Protein AF-A0A821GYI6-F1 (afdb_monomer)

Organism: NCBI:txid392030

Sequence (81 aa):
WLRSSLIRAVRYCTTIEDFNQERIYLEMTCLANGYSVEFVRKHIEHFFTFFNAILLQQWSLDQHSYEKFRHRLFNFMSEQR

Solvent-accessible surface area (backbone atoms only — not comparable to full-atom values): 4697 Å² total; per-residue (Å²): 107,69,70,60,52,50,55,49,38,53,70,70,33,87,45,53,64,56,33,49,53,50,49,51,52,52,51,50,51,42,46,75,71,70,47,50,69,67,59,50,51,52,52,55,51,50,53,28,51,74,68,75,35,58,70,74,74,45,90,85,70,53,60,68,62,46,49,54,47,39,51,53,53,50,51,55,56,61,73,74,109

Radius of gyration: 12.4 Å; Cα contacts (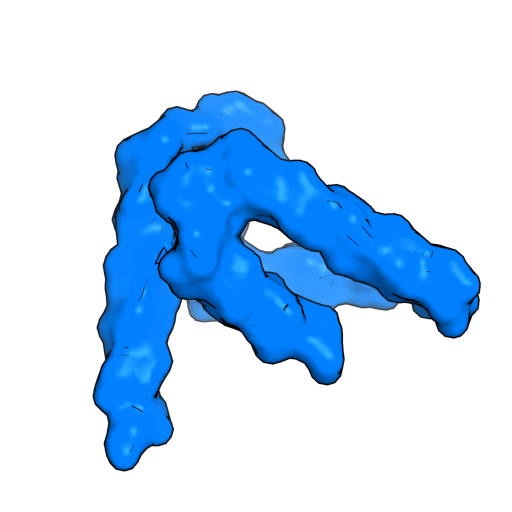8 Å, |Δi|>4): 49; chains: 1; bounding box: 33×28×24 Å

InterPro domains:
  IPR058912 Helix-turn-helix domain, animal [PF26215] (2-44)

Foldseek 3Di:
DLLVQLLVLLVPPLFLVSSVVSLVVSLVVCVVVVHDNVRSVVVVCVSCVVLVNNVSVDPPDDRVSSVVSSVSSVVVVVVVD

Structure (mmCIF, N/CA/C/O backbone):
data_AF-A0A821GYI6-F1
#
_entry.id   AF-A0A821GYI6-F1
#
loop_
_atom_site.group_PDB
_atom_site.id
_atom_site.type_symbol
_atom_site.label_atom_id
_atom_site.label_alt_id
_atom_site.label_comp_id
_atom_site.label_asym_id
_atom_site.label_entity_id
_a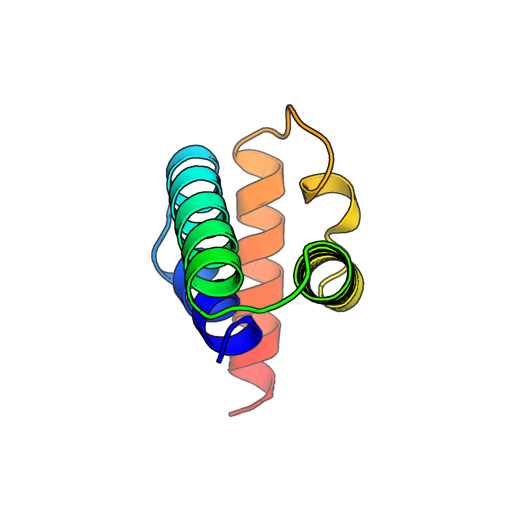tom_site.label_seq_id
_atom_site.pdbx_PDB_ins_code
_atom_site.Cartn_x
_atom_site.Cartn_y
_atom_site.Cartn_z
_atom_site.occupancy
_atom_site.B_iso_or_equiv
_atom_site.auth_seq_id
_atom_site.auth_comp_id
_atom_site.auth_asym_id
_atom_site.auth_atom_id
_atom_site.pdbx_PDB_model_num
ATOM 1 N N . TRP A 1 1 ? -3.242 -8.228 8.847 1.00 89.56 1 TRP A N 1
ATOM 2 C CA . TRP A 1 1 ? -3.872 -8.352 7.518 1.00 89.56 1 TRP A CA 1
ATOM 3 C C . TRP A 1 1 ? -3.413 -7.246 6.568 1.00 89.56 1 TRP A C 1
ATOM 5 O O . TRP A 1 1 ? -2.615 -7.562 5.700 1.00 89.56 1 TRP A O 1
ATOM 15 N N . LEU A 1 2 ? -3.777 -5.971 6.784 1.00 92.44 2 LEU A N 1
ATOM 16 C CA . LEU A 1 2 ? -3.465 -4.853 5.868 1.00 92.44 2 LEU A CA 1
ATOM 17 C C . LEU A 1 2 ? -1.991 -4.781 5.424 1.00 92.44 2 LEU A C 1
ATOM 19 O O . LEU A 1 2 ? -1.719 -4.762 4.231 1.00 92.44 2 LEU A O 1
ATOM 23 N N . ARG A 1 3 ? -1.027 -4.842 6.356 1.00 91.00 3 ARG A N 1
ATOM 24 C CA . ARG A 1 3 ? 0.413 -4.865 6.019 1.00 91.00 3 ARG A CA 1
ATOM 25 C C . ARG A 1 3 ? 0.778 -6.012 5.068 1.00 91.00 3 ARG A C 1
ATOM 27 O O . ARG A 1 3 ? 1.483 -5.799 4.092 1.00 91.00 3 ARG A O 1
ATOM 34 N N . SER A 1 4 ? 0.306 -7.224 5.350 1.00 91.94 4 SER A N 1
ATOM 35 C CA . SER A 1 4 ? 0.558 -8.401 4.510 1.00 91.94 4 SER A CA 1
ATOM 36 C C . SER A 1 4 ? -0.114 -8.277 3.140 1.00 91.94 4 SER A C 1
ATOM 38 O O . SER A 1 4 ? 0.477 -8.682 2.141 1.00 91.94 4 SER A O 1
ATOM 40 N N . SER A 1 5 ? -1.314 -7.691 3.077 1.00 94.81 5 SER A N 1
ATOM 41 C CA . SER A 1 5 ? -2.000 -7.391 1.817 1.00 94.81 5 SER A CA 1
ATOM 42 C C . SER A 1 5 ? -1.229 -6.361 0.989 1.00 94.81 5 SER A C 1
ATOM 44 O O . SER A 1 5 ? -1.006 -6.594 -0.191 1.00 94.81 5 SER A O 1
ATOM 46 N N . LEU A 1 6 ? -0.708 -5.295 1.607 1.00 93.69 6 LEU A N 1
ATOM 47 C CA . LEU A 1 6 ? 0.134 -4.302 0.929 1.00 93.69 6 LEU A CA 1
ATOM 48 C C . LEU A 1 6 ? 1.429 -4.919 0.400 1.00 93.69 6 LEU A C 1
ATOM 50 O O . LEU A 1 6 ? 1.783 -4.697 -0.750 1.00 93.69 6 LEU A O 1
ATOM 54 N N . ILE A 1 7 ? 2.108 -5.755 1.193 1.00 93.00 7 ILE A N 1
ATOM 55 C CA . ILE A 1 7 ? 3.287 -6.500 0.725 1.00 93.00 7 ILE A CA 1
ATOM 56 C C . ILE A 1 7 ? 2.932 -7.326 -0.517 1.00 93.0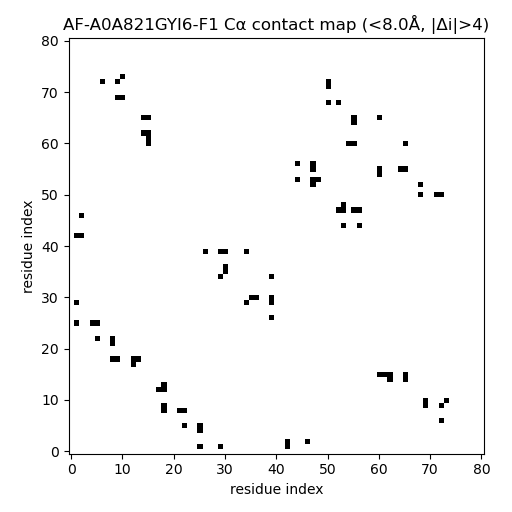0 7 ILE A C 1
ATOM 58 O O . ILE A 1 7 ? 3.665 -7.301 -1.501 1.00 93.00 7 ILE A O 1
ATOM 62 N N . ARG A 1 8 ? 1.800 -8.040 -0.503 1.00 93.94 8 ARG A N 1
ATOM 63 C CA . ARG A 1 8 ? 1.333 -8.803 -1.670 1.00 93.94 8 ARG A CA 1
ATOM 64 C C . ARG A 1 8 ? 1.037 -7.902 -2.866 1.00 93.94 8 ARG A C 1
ATOM 66 O O . ARG A 1 8 ? 1.451 -8.259 -3.964 1.00 93.94 8 ARG A O 1
ATOM 73 N N . ALA A 1 9 ? 0.391 -6.759 -2.659 1.00 94.62 9 ALA A N 1
ATOM 74 C CA . ALA A 1 9 ? 0.121 -5.791 -3.717 1.00 94.62 9 ALA A CA 1
ATOM 75 C C . ALA A 1 9 ? 1.426 -5.349 -4.395 1.00 94.62 9 ALA A C 1
ATOM 77 O O . ALA A 1 9 ? 1.555 -5.465 -5.604 1.00 94.62 9 ALA A O 1
ATOM 78 N N . VAL A 1 10 ? 2.464 -4.992 -3.630 1.00 93.06 10 VAL A N 1
ATOM 79 C CA . VAL A 1 10 ? 3.781 -4.624 -4.195 1.00 93.06 10 VAL A CA 1
ATOM 80 C C . VAL A 1 10 ? 4.423 -5.760 -4.997 1.00 93.06 10 VAL A C 1
ATOM 82 O O . VAL A 1 10 ? 5.120 -5.527 -5.987 1.00 93.06 10 VAL A O 1
ATOM 85 N N . ARG A 1 11 ? 4.203 -7.012 -4.585 1.00 91.81 11 ARG A N 1
ATOM 86 C CA . ARG A 1 11 ? 4.739 -8.174 -5.300 1.00 91.81 11 ARG A CA 1
ATOM 87 C C . ARG A 1 11 ? 4.059 -8.377 -6.649 1.00 91.81 11 ARG A C 1
ATOM 89 O O . ARG A 1 11 ? 4.765 -8.620 -7.625 1.00 91.81 11 ARG A O 1
ATOM 96 N N . TYR A 1 12 ? 2.730 -8.307 -6.692 1.00 93.75 12 TYR A N 1
ATOM 97 C CA . TYR A 1 12 ? 1.946 -8.681 -7.871 1.00 93.75 12 TYR A CA 1
ATOM 98 C C . TYR A 1 12 ? 1.665 -7.517 -8.821 1.00 93.75 12 TYR A C 1
ATOM 100 O O . TYR A 1 12 ? 1.676 -7.725 -10.030 1.00 93.75 12 TYR A O 1
ATOM 108 N N . CYS A 1 13 ? 1.476 -6.304 -8.308 1.00 94.62 13 CYS A N 1
ATOM 109 C CA . CYS A 1 13 ? 1.292 -5.118 -9.132 1.00 94.62 13 CYS A CA 1
ATOM 110 C C . CYS A 1 13 ? 2.631 -4.745 -9.771 1.00 94.62 13 CYS A C 1
ATOM 112 O O . CYS A 1 13 ? 3.614 -4.467 -9.081 1.00 94.62 13 CYS A O 1
ATOM 114 N N . THR A 1 14 ? 2.701 -4.789 -11.101 1.00 92.56 14 THR A N 1
ATOM 115 C CA . THR A 1 14 ? 3.921 -4.415 -11.825 1.00 92.56 14 THR A CA 1
ATOM 116 C C . THR A 1 14 ? 4.007 -2.929 -12.099 1.00 92.56 14 THR A C 1
ATOM 118 O O . THR A 1 14 ? 5.116 -2.399 -12.169 1.00 92.56 14 THR A O 1
ATOM 121 N N . THR A 1 15 ? 2.857 -2.265 -12.202 1.00 92.19 15 THR A N 1
ATOM 122 C CA . THR A 1 15 ? 2.769 -0.827 -12.420 1.00 92.19 15 THR A CA 1
ATOM 123 C C . THR A 1 15 ? 2.360 -0.091 -11.148 1.00 92.19 15 THR A C 1
ATOM 125 O O . THR A 1 15 ? 1.690 -0.651 -10.274 1.00 92.19 15 THR A O 1
ATOM 128 N N . ILE A 1 16 ? 2.765 1.176 -11.040 1.00 91.00 16 ILE A N 1
ATOM 129 C CA . ILE A 1 16 ? 2.333 2.050 -9.942 1.00 91.00 16 ILE A CA 1
ATOM 130 C C . ILE A 1 16 ? 0.814 2.263 -9.949 1.00 91.00 16 ILE A C 1
ATOM 132 O O . ILE A 1 16 ? 0.209 2.369 -8.885 1.00 91.00 16 ILE A O 1
ATOM 136 N N . GLU A 1 17 ? 0.190 2.270 -11.129 1.00 91.94 17 GLU A N 1
ATOM 137 C CA . GLU A 1 17 ? -1.259 2.426 -11.262 1.00 91.94 17 GLU A CA 1
ATOM 138 C C . GLU A 1 17 ? -1.998 1.220 -10.679 1.00 91.94 17 GLU A C 1
ATOM 140 O O . GLU A 1 17 ? -2.836 1.391 -9.796 1.00 91.94 17 GLU A O 1
ATOM 145 N N . ASP A 1 18 ? -1.611 -0.001 -11.064 1.00 94.06 18 ASP A N 1
ATOM 146 C CA . ASP A 1 18 ? -2.208 -1.226 -10.513 1.00 94.06 18 ASP A CA 1
ATOM 147 C C . ASP A 1 18 ? -2.056 -1.279 -8.990 1.00 94.06 18 ASP A C 1
ATOM 149 O O . ASP A 1 18 ? -2.963 -1.689 -8.265 1.00 94.06 18 ASP A O 1
ATOM 153 N N . PHE A 1 19 ? -0.898 -0.845 -8.488 1.00 93.38 19 PHE A N 1
ATOM 154 C CA . PHE A 1 19 ? -0.645 -0.790 -7.056 1.00 93.38 19 PHE A CA 1
ATOM 155 C C . PHE A 1 19 ? -1.517 0.243 -6.347 1.00 93.38 19 PHE A C 1
ATOM 157 O O . PHE A 1 19 ? -2.014 -0.034 -5.257 1.00 93.38 19 PHE A O 1
ATOM 164 N N . ASN A 1 20 ? -1.713 1.421 -6.939 1.00 91.62 20 ASN A N 1
ATOM 165 C CA . ASN A 1 20 ? -2.577 2.453 -6.377 1.00 91.62 20 ASN A CA 1
ATOM 166 C C . ASN A 1 20 ? -4.036 1.993 -6.328 1.00 91.62 20 ASN A C 1
ATOM 168 O O . ASN A 1 20 ? -4.683 2.186 -5.299 1.00 91.62 20 ASN A O 1
ATOM 172 N N . GLN A 1 21 ? -4.530 1.346 -7.387 1.00 94.25 21 GLN A N 1
ATOM 173 C CA . GLN A 1 21 ? -5.878 0.773 -7.408 1.00 94.25 21 GLN A CA 1
ATOM 174 C C . GLN A 1 21 ? -6.053 -0.283 -6.311 1.00 94.25 21 GLN A C 1
ATOM 176 O O . GLN A 1 21 ? -6.992 -0.203 -5.517 1.00 94.25 21 GLN A O 1
ATOM 181 N N . GLU A 1 22 ? -5.106 -1.218 -6.187 1.00 95.50 22 GLU A N 1
ATOM 182 C CA . GLU A 1 22 ? -5.139 -2.239 -5.134 1.00 95.50 22 GLU A CA 1
ATOM 183 C C . GLU A 1 22 ? -5.033 -1.612 -3.734 1.00 95.50 22 GLU A C 1
ATOM 185 O O . GLU A 1 22 ? -5.742 -2.012 -2.810 1.00 95.50 22 GLU A O 1
ATOM 190 N N . ARG A 1 23 ? -4.194 -0.583 -3.555 1.00 93.94 23 ARG A N 1
ATOM 191 C CA . ARG A 1 23 ? -4.079 0.148 -2.285 1.00 93.94 23 ARG A CA 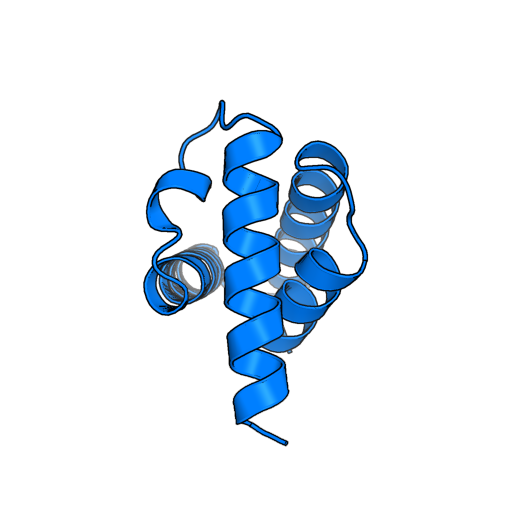1
ATOM 192 C C . ARG A 1 23 ? -5.416 0.779 -1.897 1.00 93.94 23 ARG A C 1
ATOM 194 O O . ARG A 1 23 ? -5.865 0.569 -0.773 1.00 93.94 23 ARG A O 1
ATOM 201 N N . ILE A 1 24 ? -6.065 1.493 -2.820 1.00 94.19 24 ILE A N 1
ATOM 202 C CA . ILE A 1 24 ? -7.383 2.107 -2.599 1.00 94.19 24 ILE A CA 1
ATOM 203 C C . ILE A 1 24 ? -8.413 1.033 -2.245 1.00 94.19 24 ILE A C 1
ATOM 205 O O . ILE A 1 24 ? -9.162 1.195 -1.283 1.00 94.19 24 ILE A O 1
ATOM 209 N N . TYR A 1 25 ? -8.424 -0.091 -2.963 1.00 96.62 25 TYR A N 1
ATOM 210 C CA . TYR A 1 25 ? -9.313 -1.212 -2.662 1.00 96.62 25 TYR A CA 1
ATOM 211 C C . TYR A 1 25 ? -9.109 -1.755 -1.236 1.00 96.62 25 TYR A C 1
ATOM 213 O O . TYR A 1 25 ? -10.079 -1.981 -0.504 1.00 96.62 25 TYR A O 1
ATOM 221 N N . LEU A 1 26 ? -7.858 -1.916 -0.796 1.00 96.31 26 LEU A N 1
ATOM 222 C CA . LEU A 1 26 ? -7.529 -2.356 0.563 1.00 96.31 26 LEU A CA 1
ATOM 223 C C . LEU A 1 26 ? -7.942 -1.330 1.627 1.00 96.31 26 LEU A C 1
ATOM 225 O O . LEU A 1 26 ? -8.493 -1.716 2.660 1.00 96.31 26 LEU A O 1
ATOM 229 N N . GLU A 1 27 ? -7.705 -0.040 1.378 1.00 95.31 27 GLU A N 1
ATOM 230 C CA . GLU A 1 27 ? -8.140 1.052 2.255 1.00 95.31 27 GLU A CA 1
ATOM 231 C C . GLU A 1 27 ? -9.667 1.048 2.409 1.00 95.31 27 GLU A C 1
ATOM 233 O O . GLU A 1 27 ? -10.177 1.010 3.531 1.00 95.31 27 GLU A O 1
ATOM 238 N N . MET A 1 28 ? -10.401 0.973 1.295 1.00 96.81 28 MET A N 1
ATOM 239 C CA . MET A 1 28 ? -11.864 0.894 1.284 1.00 96.81 28 MET A CA 1
ATOM 240 C C . MET A 1 28 ? -12.380 -0.356 1.994 1.00 96.81 28 MET A C 1
ATOM 242 O O . MET A 1 28 ? -13.351 -0.279 2.745 1.00 96.81 28 MET A O 1
ATOM 246 N N . THR A 1 29 ? -11.707 -1.496 1.826 1.00 97.12 29 THR A N 1
ATOM 247 C CA . THR A 1 29 ? -12.048 -2.730 2.542 1.00 97.12 29 THR A CA 1
ATOM 248 C C . THR A 1 29 ? -11.904 -2.544 4.051 1.00 97.12 29 THR A C 1
ATOM 250 O O . THR A 1 29 ? -12.775 -2.973 4.806 1.00 97.12 29 THR A O 1
ATOM 253 N N . CYS A 1 30 ? -10.846 -1.882 4.526 1.00 96.25 30 CYS A N 1
ATOM 254 C CA . CYS A 1 30 ? -10.717 -1.563 5.946 1.00 96.25 30 CYS A CA 1
ATOM 255 C C . CYS A 1 30 ? -11.860 -0.657 6.429 1.00 96.25 30 CYS A C 1
ATOM 257 O O . CYS A 1 30 ? -12.491 -0.956 7.441 1.00 96.25 30 CYS A O 1
ATOM 259 N N . LEU A 1 31 ? -12.174 0.410 5.696 1.00 96.56 31 LEU A N 1
ATOM 260 C CA . LEU A 1 31 ? -13.261 1.317 6.073 1.00 96.56 31 LEU A CA 1
ATOM 261 C C . LEU A 1 31 ? -14.617 0.594 6.132 1.00 96.56 31 LEU A C 1
ATOM 263 O O . LEU A 1 31 ? -15.356 0.749 7.101 1.00 96.56 31 LEU A O 1
ATOM 267 N N . ALA A 1 32 ? -14.908 -0.267 5.154 1.00 97.31 32 ALA A N 1
ATOM 268 C CA . ALA A 1 32 ? -16.133 -1.066 5.114 1.00 97.31 32 ALA A CA 1
ATOM 269 C C . ALA A 1 32 ? -16.254 -2.054 6.291 1.00 97.31 32 ALA A C 1
ATOM 271 O O . ALA A 1 32 ? -17.361 -2.379 6.710 1.00 97.31 32 ALA A O 1
ATOM 272 N N . ASN A 1 33 ? -15.129 -2.501 6.858 1.00 96.44 33 ASN A N 1
ATOM 273 C CA . ASN A 1 33 ? -15.090 -3.364 8.044 1.00 96.44 33 ASN A CA 1
ATOM 274 C C . ASN A 1 33 ? -15.121 -2.582 9.375 1.00 96.44 33 ASN A C 1
ATOM 276 O O . ASN A 1 33 ? -14.905 -3.167 10.436 1.00 96.44 33 ASN A O 1
ATOM 280 N N . GLY A 1 34 ? -15.376 -1.270 9.343 1.00 96.25 34 GLY A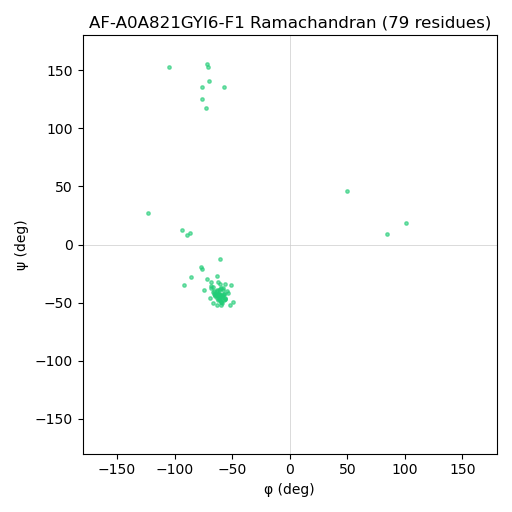 N 1
ATOM 281 C CA . GLY A 1 34 ? -15.530 -0.441 10.542 1.00 96.25 34 GLY A CA 1
ATOM 282 C C . GLY A 1 34 ? -14.220 0.077 11.141 1.00 96.25 34 GLY A C 1
ATOM 283 O O . GLY A 1 34 ? -14.234 0.650 12.231 1.00 96.25 34 GLY A O 1
ATOM 284 N N . TYR A 1 35 ? -13.084 -0.085 10.452 1.00 96.56 35 TYR A N 1
ATOM 285 C CA . TYR A 1 35 ? -11.846 0.578 10.862 1.00 96.56 35 TYR A CA 1
ATOM 286 C C . TYR A 1 35 ? -11.947 2.087 10.609 1.00 96.56 35 TYR A C 1
ATOM 288 O O . TYR A 1 35 ? -12.471 2.526 9.587 1.00 96.56 35 TYR A O 1
ATOM 296 N N . SER A 1 36 ? -11.418 2.899 11.528 1.00 96.69 36 SER A N 1
ATOM 297 C CA . SER A 1 36 ? -11.425 4.354 11.362 1.00 96.69 36 SER A CA 1
ATOM 298 C C . SER A 1 36 ? -10.457 4.804 10.264 1.00 96.69 36 SER A C 1
ATOM 300 O O . SER A 1 36 ? -9.418 4.183 10.034 1.00 96.69 36 SER A O 1
ATOM 302 N N . VAL A 1 37 ? -10.757 5.942 9.634 1.00 95.25 37 VAL A N 1
ATOM 303 C CA . VAL A 1 37 ? -9.858 6.585 8.658 1.00 95.25 37 VAL A CA 1
ATOM 304 C C . VAL A 1 37 ? -8.469 6.804 9.257 1.00 95.25 37 VAL A C 1
ATOM 306 O O . VAL A 1 37 ? -7.463 6.505 8.622 1.00 95.25 37 VAL A O 1
ATOM 309 N N . GLU A 1 38 ? -8.410 7.243 10.514 1.00 95.88 38 GLU A N 1
ATOM 310 C CA . GLU A 1 38 ? -7.155 7.480 11.225 1.00 95.88 38 G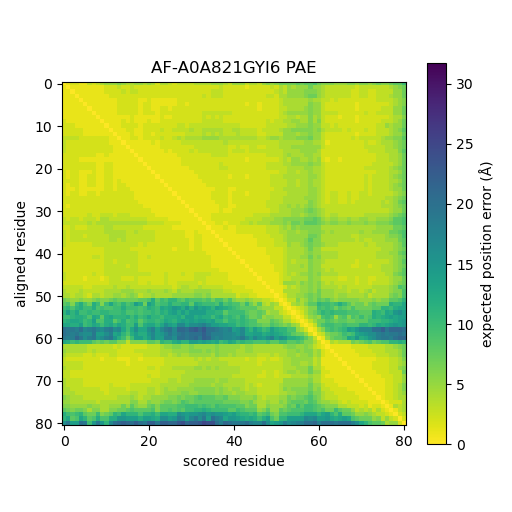LU A CA 1
ATOM 311 C C . GLU A 1 38 ? -6.338 6.194 11.418 1.00 95.88 38 GLU A C 1
ATOM 313 O O . GLU A 1 38 ? -5.117 6.190 11.252 1.00 95.88 38 GLU A O 1
ATOM 318 N N . PHE A 1 39 ? -7.010 5.076 11.712 1.00 93.06 39 PHE A N 1
ATOM 319 C CA . PHE A 1 39 ? -6.362 3.772 11.800 1.00 93.06 39 PHE A CA 1
ATOM 320 C C . PHE A 1 39 ? -5.749 3.368 10.456 1.00 93.06 39 PHE A C 1
ATOM 322 O O . PHE A 1 39 ? -4.588 2.950 10.421 1.00 93.06 39 PHE A O 1
ATOM 329 N N . VAL A 1 40 ? -6.510 3.500 9.365 1.00 94.06 40 VAL A N 1
ATOM 330 C CA . VAL A 1 40 ? -6.057 3.145 8.013 1.00 94.06 40 VAL A CA 1
ATOM 331 C C . VAL A 1 40 ? -4.878 4.024 7.608 1.00 94.06 40 VAL A C 1
ATOM 333 O O . VAL A 1 40 ? -3.808 3.495 7.304 1.00 94.06 40 VAL A O 1
ATOM 336 N N . ARG A 1 41 ? -5.024 5.349 7.720 1.00 93.25 41 ARG A N 1
ATOM 337 C CA . ARG A 1 41 ? -3.985 6.339 7.412 1.00 93.25 41 ARG A CA 1
ATOM 338 C C . ARG A 1 41 ? -2.677 6.025 8.131 1.00 93.25 41 ARG A C 1
ATOM 340 O O . ARG A 1 41 ? -1.648 5.868 7.482 1.00 93.25 41 ARG A O 1
ATOM 347 N N . LYS A 1 42 ? -2.722 5.821 9.452 1.00 93.62 42 LYS A N 1
ATOM 348 C CA . LYS A 1 42 ? -1.535 5.501 10.257 1.00 93.62 42 LYS A CA 1
ATOM 349 C C . LYS A 1 42 ? -0.839 4.216 9.798 1.00 93.62 42 LYS A C 1
ATOM 351 O O . LYS A 1 42 ? 0.387 4.136 9.823 1.00 93.62 42 LYS A O 1
ATOM 356 N N . HIS A 1 43 ? -1.595 3.199 9.384 1.00 92.62 43 HIS A N 1
ATOM 357 C CA . HIS A 1 43 ? -1.014 1.942 8.907 1.00 92.62 43 HIS A CA 1
ATOM 358 C C . HIS A 1 43 ? -0.398 2.064 7.513 1.00 92.62 43 HIS A C 1
ATOM 360 O O . HIS A 1 43 ? 0.669 1.490 7.284 1.00 92.62 43 HIS A O 1
ATOM 366 N N . ILE A 1 44 ? -1.031 2.813 6.607 1.00 91.88 44 ILE A N 1
ATOM 367 C CA . ILE A 1 44 ? -0.462 3.133 5.294 1.00 91.88 44 ILE A CA 1
ATOM 368 C C . ILE A 1 44 ? 0.820 3.953 5.465 1.00 91.88 44 ILE A C 1
ATOM 370 O O . ILE A 1 44 ? 1.855 3.622 4.884 1.00 91.88 44 ILE A O 1
ATOM 374 N N . GLU A 1 45 ? 0.784 4.971 6.325 1.00 91.38 45 GLU A N 1
ATOM 375 C CA . GLU A 1 45 ? 1.942 5.809 6.616 1.00 91.38 45 GLU A CA 1
ATOM 376 C C . GLU A 1 45 ? 3.104 4.993 7.168 1.00 91.38 45 GLU A C 1
ATOM 378 O O . GLU A 1 45 ? 4.218 5.048 6.647 1.00 91.38 45 GLU A O 1
ATOM 383 N N . HIS A 1 46 ? 2.828 4.169 8.177 1.00 90.75 46 HIS A N 1
ATOM 384 C CA . HIS A 1 46 ? 3.828 3.299 8.773 1.00 90.75 46 HIS A CA 1
ATOM 385 C C . HIS A 1 46 ? 4.416 2.309 7.758 1.00 90.75 46 HIS A C 1
ATOM 387 O O . HIS A 1 46 ? 5.623 2.075 7.775 1.00 90.75 46 HIS A O 1
ATOM 393 N N . PHE A 1 47 ? 3.603 1.761 6.849 1.00 90.50 47 PHE A N 1
ATOM 394 C CA . PHE A 1 47 ? 4.077 0.860 5.799 1.00 90.50 47 PHE A CA 1
ATOM 395 C C . PHE A 1 47 ? 5.108 1.537 4.887 1.00 90.50 47 PHE A C 1
ATOM 397 O O . PHE A 1 47 ? 6.206 1.012 4.708 1.00 90.50 47 PHE A O 1
ATOM 404 N N . PHE A 1 48 ? 4.795 2.715 4.351 1.00 88.19 48 PHE A N 1
ATOM 405 C CA . PHE A 1 48 ? 5.725 3.432 3.477 1.00 88.19 48 PHE A CA 1
ATOM 406 C C . PHE A 1 48 ? 6.958 3.942 4.229 1.00 88.19 48 PHE A C 1
ATOM 408 O O . PHE A 1 48 ? 8.064 3.856 3.699 1.00 88.19 48 PHE A O 1
ATOM 415 N N . THR A 1 49 ? 6.808 4.408 5.471 1.00 88.06 49 THR A N 1
ATOM 416 C CA . THR A 1 49 ? 7.943 4.815 6.314 1.00 88.06 49 THR A CA 1
ATOM 417 C C . THR A 1 49 ? 8.894 3.649 6.573 1.00 88.06 49 THR A C 1
ATOM 419 O O . THR A 1 49 ? 10.103 3.804 6.411 1.00 88.06 49 THR A O 1
ATOM 422 N N . PHE A 1 50 ? 8.366 2.463 6.890 1.00 85.25 50 PHE A N 1
ATOM 423 C CA . PHE A 1 50 ? 9.169 1.265 7.153 1.00 85.25 50 PHE A CA 1
ATOM 424 C C . PHE A 1 50 ? 10.067 0.880 5.967 1.00 85.25 50 PHE A C 1
ATOM 426 O O . PHE A 1 50 ? 11.208 0.473 6.161 1.00 85.25 50 PHE A O 1
ATOM 433 N N . PHE A 1 51 ? 9.582 1.046 4.736 1.00 81.00 51 PHE A N 1
ATOM 434 C CA . PHE A 1 51 ? 10.343 0.737 3.520 1.00 81.00 51 PHE A CA 1
ATOM 435 C C . PHE A 1 51 ? 11.091 1.942 2.925 1.00 81.00 51 PHE A C 1
ATOM 437 O O . PHE A 1 51 ? 11.570 1.874 1.789 1.00 81.00 51 PHE A O 1
ATOM 444 N N . ASN A 1 52 ? 11.199 3.047 3.674 1.00 78.94 52 ASN A N 1
ATOM 445 C CA . ASN A 1 52 ? 11.792 4.307 3.216 1.00 78.94 52 ASN A CA 1
ATOM 446 C C . ASN A 1 52 ? 11.222 4.762 1.855 1.00 78.94 52 ASN A C 1
ATOM 448 O O . ASN A 1 52 ? 11.943 5.092 0.909 1.00 78.94 52 ASN A O 1
ATOM 452 N N . ALA A 1 53 ? 9.898 4.687 1.756 1.00 77.06 53 ALA A N 1
ATOM 453 C CA . ALA A 1 53 ? 9.102 4.923 0.563 1.00 77.06 53 ALA A CA 1
ATOM 454 C C . ALA A 1 53 ? 8.057 6.026 0.799 1.00 77.06 53 ALA A C 1
ATOM 456 O O . ALA A 1 53 ? 7.023 6.049 0.143 1.00 77.06 53 ALA A O 1
ATOM 457 N N . ILE A 1 54 ? 8.331 6.949 1.730 1.00 72.50 54 ILE A N 1
ATOM 458 C CA . ILE A 1 54 ? 7.449 8.077 2.083 1.00 72.50 54 ILE A CA 1
ATOM 459 C C . ILE A 1 54 ? 7.115 8.919 0.850 1.00 72.50 54 ILE A C 1
ATOM 461 O O . ILE A 1 54 ? 5.989 9.383 0.714 1.00 72.50 54 ILE A O 1
ATOM 465 N N . LEU A 1 55 ? 8.063 9.044 -0.087 1.00 67.25 55 LEU A N 1
ATOM 466 C CA . LEU A 1 55 ? 7.826 9.731 -1.351 1.00 67.25 55 LEU A CA 1
ATOM 467 C C . LEU A 1 55 ? 6.608 9.140 -2.078 1.00 67.25 55 LEU A C 1
ATOM 469 O O . LEU A 1 55 ? 5.782 9.923 -2.519 1.00 67.25 55 LEU A O 1
ATOM 473 N N . LEU A 1 56 ? 6.406 7.809 -2.086 1.00 67.94 56 LEU A N 1
ATOM 474 C CA . LEU A 1 56 ? 5.263 7.125 -2.734 1.00 67.94 56 LEU A CA 1
ATOM 475 C C . LEU A 1 56 ? 3.879 7.516 -2.198 1.00 67.94 56 LEU A C 1
ATOM 477 O O . LEU A 1 56 ? 2.871 7.176 -2.816 1.00 67.94 56 LEU A O 1
ATOM 481 N N . GLN A 1 57 ? 3.803 8.213 -1.064 1.00 64.94 57 GLN A N 1
ATOM 482 C CA . GLN A 1 57 ? 2.544 8.781 -0.579 1.00 64.94 57 GLN A CA 1
ATOM 483 C C . GLN A 1 57 ? 2.136 10.039 -1.350 1.00 64.94 57 GLN A C 1
ATOM 485 O O . GLN A 1 57 ? 0.961 10.399 -1.348 1.00 64.94 57 GLN A O 1
ATOM 490 N N . GLN A 1 58 ? 3.083 10.709 -2.006 1.00 66.31 58 GLN A N 1
ATOM 491 C CA . GLN A 1 58 ? 2.806 11.878 -2.825 1.00 66.31 58 GLN A CA 1
ATOM 492 C C . GLN A 1 58 ? 2.189 11.417 -4.150 1.00 66.31 58 GLN A C 1
ATOM 494 O O . GLN A 1 58 ? 2.741 10.573 -4.858 1.00 66.31 58 GLN A O 1
ATOM 499 N N . TRP A 1 59 ? 1.016 11.959 -4.488 1.00 53.00 59 TRP A N 1
ATOM 500 C CA . TRP A 1 59 ? 0.439 11.799 -5.822 1.00 53.00 59 TRP A CA 1
ATOM 501 C C . TRP A 1 59 ? 1.437 12.314 -6.865 1.00 53.00 59 TRP A C 1
ATOM 503 O O . TRP A 1 59 ? 1.991 13.391 -6.658 1.00 53.00 59 TRP A O 1
ATOM 513 N N . SER A 1 60 ? 1.620 11.563 -7.964 1.00 58.09 60 SER A N 1
ATOM 514 C CA . SER A 1 60 ? 2.513 11.814 -9.125 1.00 58.09 60 SER A CA 1
ATOM 515 C C . SER A 1 60 ? 3.853 11.064 -9.208 1.00 58.09 60 SER A C 1
ATOM 517 O O . SER A 1 60 ? 4.713 11.455 -9.995 1.00 58.09 60 SER A O 1
ATOM 519 N N . LEU A 1 61 ? 4.056 9.961 -8.482 1.00 64.69 61 LEU A N 1
ATOM 520 C CA . LEU A 1 61 ? 5.295 9.196 -8.664 1.00 64.69 61 LEU A CA 1
ATOM 521 C C . LEU A 1 61 ? 5.334 8.354 -9.929 1.00 64.69 61 LEU A C 1
ATOM 523 O O . LEU A 1 61 ? 4.387 7.652 -10.279 1.00 64.69 61 LEU A O 1
ATOM 527 N N . ASP A 1 62 ? 6.486 8.434 -10.586 1.00 78.69 62 ASP A N 1
ATOM 528 C CA . ASP A 1 62 ? 6.784 7.695 -11.792 1.00 78.69 62 ASP A CA 1
ATOM 529 C C . ASP A 1 62 ? 6.997 6.202 -11.510 1.00 78.69 62 ASP A C 1
ATOM 531 O O . ASP A 1 62 ? 7.365 5.757 -10.416 1.00 78.69 62 ASP A O 1
ATOM 535 N N . GLN A 1 63 ? 6.771 5.405 -12.550 1.00 88.56 63 GLN A N 1
ATOM 536 C CA . GLN A 1 63 ? 6.981 3.960 -12.542 1.00 88.56 63 GLN A CA 1
ATOM 537 C C . GLN A 1 63 ? 8.383 3.572 -12.029 1.00 88.56 63 GLN A C 1
ATOM 539 O O . GLN A 1 63 ? 8.546 2.578 -11.323 1.00 88.56 63 GLN A O 1
ATOM 544 N N . HIS A 1 64 ? 9.393 4.392 -12.324 1.00 88.19 64 HIS A N 1
ATOM 545 C CA . HIS A 1 64 ? 10.775 4.160 -11.923 1.00 88.19 64 HIS A CA 1
ATOM 546 C C . HIS A 1 64 ? 10.967 4.154 -10.396 1.00 88.19 64 HIS A C 1
ATOM 548 O O . HIS A 1 64 ? 11.662 3.301 -9.834 1.00 88.19 64 HIS A O 1
ATOM 554 N N . SER A 1 65 ? 10.334 5.092 -9.695 1.00 85.50 65 SER A N 1
ATOM 555 C CA . SER A 1 65 ? 10.391 5.160 -8.234 1.00 85.50 65 SER A CA 1
ATOM 556 C C . SER A 1 65 ? 9.658 3.991 -7.578 1.00 85.50 65 SER A C 1
ATOM 558 O O . SER A 1 65 ? 10.121 3.450 -6.567 1.00 85.50 65 SER A O 1
ATOM 560 N N . TYR A 1 66 ? 8.552 3.555 -8.182 1.00 90.19 66 TYR A N 1
ATOM 561 C CA . TYR A 1 66 ? 7.830 2.364 -7.752 1.00 90.19 66 TYR A CA 1
ATOM 562 C C . TYR A 1 66 ? 8.679 1.093 -7.891 1.00 90.19 66 TYR A C 1
ATOM 564 O O . TYR A 1 66 ? 8.763 0.305 -6.951 1.00 90.19 66 TYR A O 1
ATOM 572 N N . GLU A 1 67 ? 9.397 0.921 -9.001 1.00 90.88 67 GLU A N 1
ATOM 573 C CA . GLU A 1 67 ? 10.307 -0.214 -9.204 1.00 90.88 67 GLU A CA 1
ATOM 574 C C . GLU A 1 67 ? 11.424 -0.265 -8.158 1.00 90.88 67 GLU A C 1
ATOM 576 O O . GLU A 1 67 ? 11.677 -1.321 -7.574 1.00 90.88 67 GLU A O 1
ATOM 581 N N . LYS A 1 68 ? 12.044 0.878 -7.833 1.00 88.25 68 LYS A N 1
ATOM 582 C CA . LYS A 1 68 ? 13.038 0.956 -6.745 1.00 88.25 68 LYS A CA 1
ATOM 583 C C . LYS A 1 68 ? 12.465 0.478 -5.415 1.00 88.25 68 LYS A C 1
ATOM 585 O O . LYS A 1 68 ? 13.129 -0.250 -4.677 1.00 88.25 68 LYS A O 1
ATOM 590 N N . PHE A 1 69 ? 11.236 0.876 -5.105 1.00 88.31 69 PHE A N 1
ATOM 591 C CA . PHE A 1 69 ? 10.547 0.421 -3.906 1.00 88.31 69 PHE A CA 1
ATOM 592 C C . PHE A 1 69 ? 10.253 -1.083 -3.938 1.00 88.31 69 PHE A C 1
ATOM 594 O O . PHE A 1 69 ? 10.546 -1.767 -2.955 1.00 88.31 69 PHE A O 1
ATOM 601 N N . ARG A 1 70 ? 9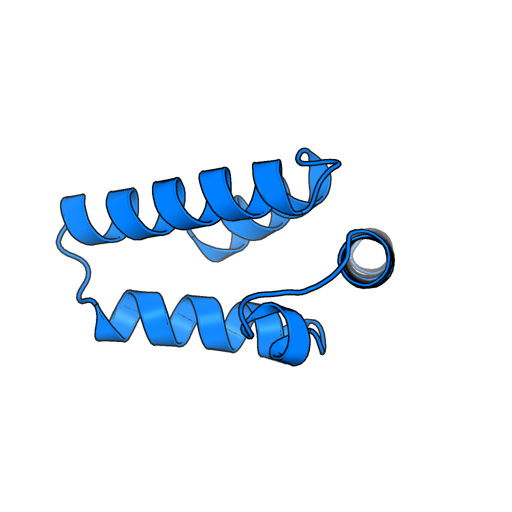.763 -1.617 -5.065 1.00 91.25 70 ARG A N 1
ATOM 602 C CA . ARG A 1 70 ? 9.556 -3.064 -5.237 1.00 91.25 70 ARG A CA 1
ATOM 603 C C . ARG A 1 70 ? 10.843 -3.840 -4.990 1.00 91.25 70 ARG A C 1
ATOM 605 O O . ARG A 1 70 ? 10.828 -4.796 -4.221 1.00 91.25 70 ARG A O 1
ATOM 612 N N . HIS A 1 71 ? 11.962 -3.404 -5.569 1.00 90.00 71 HIS A N 1
ATOM 613 C CA . HIS A 1 71 ? 13.264 -4.040 -5.363 1.00 90.00 71 HIS A CA 1
ATOM 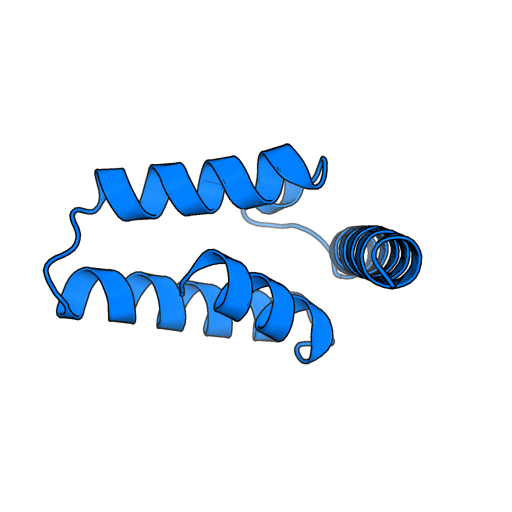614 C C . HIS A 1 71 ? 13.693 -4.042 -3.893 1.00 90.00 71 HIS A C 1
ATOM 616 O O . HIS A 1 71 ? 14.083 -5.086 -3.376 1.00 90.00 71 HIS A O 1
ATOM 622 N N . ARG A 1 72 ? 13.563 -2.911 -3.186 1.00 86.75 72 ARG A N 1
ATOM 623 C CA . ARG A 1 72 ? 13.862 -2.844 -1.743 1.00 86.75 72 ARG A CA 1
ATOM 6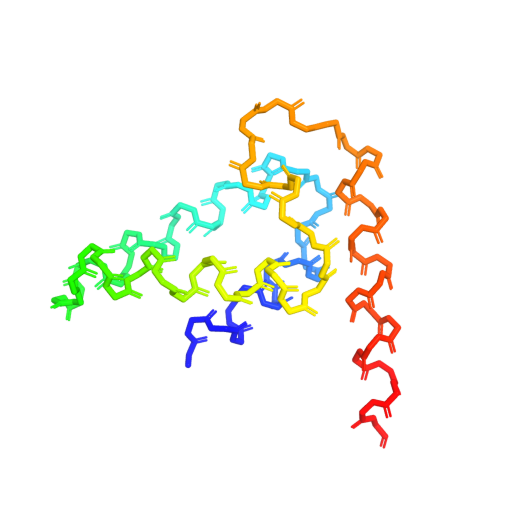24 C C . ARG A 1 72 ? 12.994 -3.804 -0.935 1.00 86.75 72 ARG A C 1
ATOM 626 O O . ARG A 1 72 ? 13.500 -4.498 -0.058 1.00 86.75 72 ARG A O 1
ATOM 633 N N . LEU A 1 73 ? 11.699 -3.858 -1.239 1.00 88.06 73 LEU A N 1
ATOM 634 C CA . LEU A 1 73 ? 10.767 -4.750 -0.559 1.00 88.06 73 LEU A CA 1
ATOM 635 C C . LEU A 1 73 ? 11.092 -6.224 -0.839 1.00 88.06 73 LEU A C 1
ATOM 637 O O . LEU A 1 73 ? 11.036 -7.041 0.079 1.00 88.06 73 LEU A O 1
ATOM 641 N N . PHE A 1 74 ? 11.466 -6.575 -2.072 1.00 88.62 74 PHE A N 1
ATOM 642 C CA . PHE A 1 74 ? 11.898 -7.932 -2.409 1.00 88.62 74 PHE A CA 1
ATOM 643 C C . PHE A 1 74 ? 13.169 -8.340 -1.663 1.00 88.62 74 PHE A C 1
ATOM 645 O O . PHE A 1 74 ? 13.185 -9.430 -1.093 1.00 88.62 74 PHE A O 1
ATOM 652 N N . ASN A 1 75 ? 14.171 -7.460 -1.595 1.00 86.25 75 ASN A N 1
ATOM 653 C CA . ASN A 1 75 ? 15.411 -7.720 -0.859 1.00 86.25 75 ASN A CA 1
ATOM 654 C C . ASN A 1 75 ? 15.136 -7.950 0.634 1.00 86.25 75 ASN A C 1
ATOM 656 O O . ASN A 1 75 ? 15.566 -8.954 1.199 1.00 86.25 75 ASN A O 1
ATOM 660 N N . PHE A 1 76 ? 14.316 -7.092 1.247 1.00 83.00 76 PHE A N 1
ATOM 661 C CA . PHE A 1 76 ? 13.900 -7.266 2.639 1.00 83.00 76 PHE A CA 1
ATOM 662 C C . PHE A 1 76 ? 13.209 -8.620 2.871 1.00 83.00 76 PHE A C 1
ATOM 664 O O . PHE A 1 76 ? 13.485 -9.303 3.851 1.00 83.00 76 PHE A O 1
ATOM 671 N N . MET A 1 77 ? 12.321 -9.045 1.966 1.00 82.56 77 MET A N 1
ATOM 672 C CA . MET A 1 77 ? 11.661 -10.349 2.096 1.00 82.56 77 MET A CA 1
ATOM 673 C C . MET A 1 77 ? 12.611 -11.534 1.897 1.00 82.56 77 MET A C 1
ATOM 675 O O . MET A 1 77 ? 12.374 -12.582 2.492 1.00 82.56 77 MET A O 1
ATOM 679 N N . SER A 1 78 ? 13.643 -11.405 1.057 1.00 81.38 78 SER A N 1
ATOM 680 C CA . SER A 1 78 ? 14.641 -12.466 0.880 1.00 81.38 78 SER A CA 1
ATOM 681 C C . SER A 1 78 ? 15.568 -12.620 2.082 1.00 81.38 78 SER A C 1
ATOM 683 O O . SER A 1 78 ? 15.996 -13.732 2.351 1.00 81.38 78 SER A O 1
ATOM 685 N N . GLU A 1 79 ? 15.833 -11.540 2.820 1.00 76.38 79 GLU A N 1
ATOM 686 C CA . GLU A 1 79 ? 16.663 -11.553 4.035 1.00 76.38 79 GLU A CA 1
ATOM 687 C C . GLU A 1 79 ? 15.931 -12.123 5.262 1.00 76.38 79 GLU A C 1
ATOM 689 O O . GLU A 1 79 ? 16.569 -12.530 6.227 1.00 76.38 79 GLU A O 1
ATOM 694 N N . GLN A 1 80 ? 14.594 -12.166 5.243 1.00 64.19 80 GLN A N 1
ATOM 695 C CA . GLN A 1 80 ? 13.782 -12.760 6.316 1.00 64.19 80 GLN A CA 1
ATOM 696 C C . GLN A 1 80 ? 13.500 -14.262 6.127 1.00 64.19 80 GLN A C 1
ATOM 698 O O . GLN A 1 80 ? 12.668 -14.818 6.849 1.00 64.19 80 GLN A O 1
ATOM 703 N N . ARG A 1 81 ? 14.135 -14.903 5.141 1.00 52.41 81 ARG A N 1
ATOM 704 C CA . ARG A 1 81 ? 14.014 -16.336 4.840 1.00 52.41 81 ARG A CA 1
ATOM 705 C C . ARG A 1 81 ? 15.187 -17.118 5.408 1.00 52.41 81 ARG A C 1
ATOM 707 O O . ARG A 1 81 ? 14.915 -18.234 5.896 1.00 52.41 81 ARG A O 1
#

pLDDT: mean 87.6, std 10.54, range [52.41, 97.31]

Secondary structure (DSSP, 8-state):
-HHHHHHHHHHH--SHHHHHHHHHHHHHHHHHTT--HHHHHHHHHHHHHHTT-GGGGSTT--HHHHHHHHHHHHHHHHHT-

Mean predicted aligned error: 4.39 Å